Protein AF-A0A3Q7I198-F1 (afdb_monomer_lite)

Secondary structure (DSSP, 8-state):
----HHHHHHHHHHHHHTT--S-EEEE----SSGGGSPPHHHHHHHHHHHHHTT-EEEE---S-HHHHHHHHHHHHHS-SSSEEE-TTTS-HHHHT-

pLDDT: mean 94.49, std 6.01, range [55.0, 98.5]

Organism: Solanum lycopersicum (NCBI:txid4081)

InterPro domains:
  IPR002201 Glycosyl transferase, family 9 [PF01075] (7-97)
  IPR051199 Lipopolysaccharide/Lipooligosaccharide Heptosyltransferase [PTHR30160] (4-97)

Structure (mmCIF, N/CA/C/O back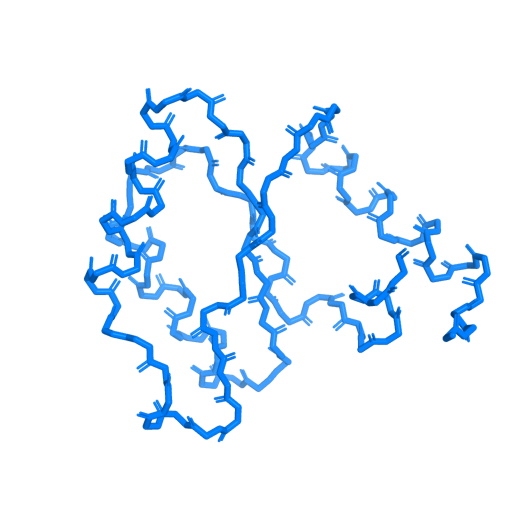bone):
data_AF-A0A3Q7I198-F1
#
_entry.id   AF-A0A3Q7I198-F1
#
loop_
_atom_site.group_PDB
_atom_site.id
_atom_site.type_symbol
_atom_site.label_atom_id
_atom_site.label_alt_id
_atom_site.label_comp_id
_atom_site.label_asym_id
_atom_site.label_entity_id
_atom_site.label_seq_id
_atom_site.pdbx_PDB_ins_code
_atom_site.Cartn_x
_atom_site.Cartn_y
_atom_site.Cartn_z
_atom_site.occupancy
_atom_site.B_iso_or_equiv
_atom_si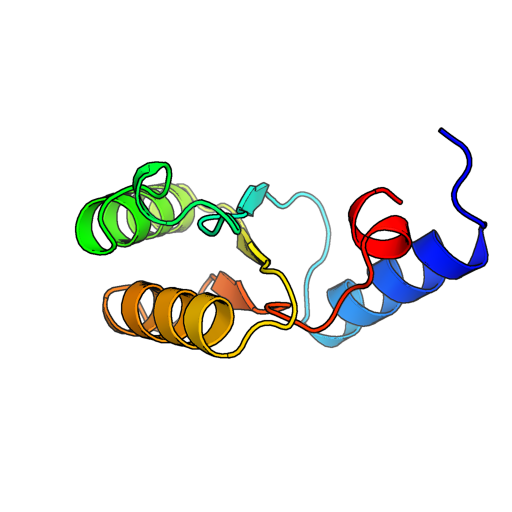te.auth_seq_id
_atom_site.auth_comp_id
_atom_site.auth_asym_id
_atom_site.auth_atom_id
_atom_site.pdbx_PDB_model_num
ATOM 1 N N . MET A 1 1 ? 13.087 -10.096 12.915 1.00 55.00 1 MET A N 1
ATOM 2 C CA . MET A 1 1 ? 13.293 -8.973 11.976 1.00 55.00 1 MET A CA 1
ATOM 3 C C . MET A 1 1 ? 13.574 -7.752 12.830 1.00 55.00 1 MET A C 1
ATOM 5 O O . MET A 1 1 ? 12.760 -7.485 13.697 1.00 55.00 1 MET A O 1
ATOM 9 N N . SER A 1 2 ? 14.731 -7.100 12.695 1.00 70.12 2 SER A N 1
ATOM 10 C CA . SER A 1 2 ? 15.069 -5.916 13.501 1.00 70.12 2 SER A CA 1
ATOM 11 C C . SER A 1 2 ? 15.096 -4.686 12.599 1.00 70.12 2 SER A C 1
ATOM 13 O O . SER A 1 2 ? 16.079 -4.451 11.895 1.00 70.12 2 SER A O 1
ATOM 15 N N . TYR A 1 3 ? 13.994 -3.949 12.565 1.00 81.69 3 TYR A N 1
ATOM 16 C CA . TYR A 1 3 ? 14.002 -2.550 12.144 1.00 81.69 3 TYR A CA 1
ATOM 17 C C . TYR A 1 3 ? 14.496 -1.685 13.310 1.00 81.69 3 TYR A C 1
ATOM 19 O O . TYR A 1 3 ? 14.443 -2.106 14.469 1.00 81.69 3 TYR A O 1
ATOM 27 N N . ASP A 1 4 ? 15.038 -0.510 12.999 1.00 90.25 4 ASP A N 1
ATOM 28 C CA . ASP A 1 4 ? 15.490 0.427 14.027 1.00 90.25 4 ASP A CA 1
ATOM 29 C C . ASP A 1 4 ? 14.258 1.086 14.683 1.00 90.25 4 ASP A C 1
ATOM 31 O O . ASP A 1 4 ? 13.277 1.341 13.979 1.00 90.25 4 ASP A O 1
ATOM 35 N N . PRO A 1 5 ? 14.256 1.405 15.991 1.00 92.19 5 PRO A N 1
ATOM 36 C CA . PRO A 1 5 ? 13.188 2.203 16.601 1.00 92.19 5 PRO A CA 1
ATOM 37 C C . PRO A 1 5 ? 12.836 3.485 15.823 1.00 92.19 5 PRO A C 1
ATOM 39 O O . PRO A 1 5 ? 11.681 3.917 15.824 1.00 92.19 5 PRO A O 1
ATOM 42 N N . GLN A 1 6 ? 13.802 4.075 15.112 1.00 94.44 6 GLN A N 1
ATOM 43 C CA . GLN A 1 6 ? 13.577 5.237 14.255 1.00 94.44 6 GLN A CA 1
ATOM 44 C C . GLN A 1 6 ? 12.681 4.937 13.038 1.00 94.44 6 GLN A C 1
ATOM 46 O O . GLN A 1 6 ? 11.950 5.826 12.585 1.00 94.44 6 GLN A O 1
ATOM 51 N N . ASP A 1 7 ? 12.717 3.711 12.502 1.00 95.31 7 ASP A N 1
ATOM 52 C CA . ASP A 1 7 ? 11.849 3.285 11.397 1.00 95.31 7 ASP A CA 1
ATOM 53 C C . ASP A 1 7 ? 10.381 3.295 11.851 1.00 95.31 7 ASP A C 1
ATOM 55 O O . ASP A 1 7 ? 9.541 3.897 11.178 1.00 95.31 7 ASP A O 1
ATOM 59 N N . TRP A 1 8 ? 10.101 2.744 13.041 1.00 92.50 8 TRP A N 1
ATOM 60 C CA . TRP A 1 8 ? 8.772 2.767 13.665 1.00 92.50 8 TRP A CA 1
ATOM 61 C C . TRP A 1 8 ? 8.270 4.196 13.877 1.00 92.50 8 TRP A C 1
ATOM 63 O O . TRP A 1 8 ? 7.191 4.559 13.411 1.00 92.50 8 TRP A O 1
ATOM 73 N N . GLN A 1 9 ? 9.081 5.041 14.522 1.00 94.75 9 GLN A N 1
ATOM 74 C CA . GLN A 1 9 ? 8.712 6.434 14.792 1.00 94.75 9 GLN A CA 1
ATOM 75 C C . GLN A 1 9 ? 8.414 7.205 13.502 1.00 94.75 9 GLN A C 1
ATOM 77 O O . GLN A 1 9 ? 7.503 8.031 13.458 1.00 94.75 9 GLN A O 1
ATOM 82 N N . THR A 1 10 ? 9.164 6.931 12.432 1.00 95.19 10 THR A N 1
ATOM 83 C CA . THR A 1 10 ? 8.931 7.566 11.131 1.00 95.19 10 THR A CA 1
ATOM 84 C C . THR A 1 10 ? 7.580 7.154 10.545 1.00 95.19 10 THR A C 1
ATOM 86 O O . THR A 1 10 ? 6.858 8.009 10.027 1.00 95.19 10 THR A O 1
ATOM 89 N N . CYS A 1 11 ? 7.223 5.870 10.627 1.00 93.81 11 CYS A N 1
ATOM 90 C CA . CYS A 1 11 ? 5.924 5.368 10.176 1.00 93.81 11 CYS A CA 1
ATOM 91 C C . CYS A 1 11 ? 4.779 5.960 10.991 1.00 93.81 11 CYS A C 1
ATOM 93 O O . CYS A 1 11 ? 3.850 6.526 10.415 1.00 93.81 11 CYS A O 1
ATOM 95 N N . GLU A 1 12 ? 4.889 5.916 12.316 1.00 93.62 12 GLU A N 1
ATOM 96 C CA . GLU A 1 12 ? 3.889 6.460 13.229 1.00 93.62 12 GLU A CA 1
ATOM 97 C C . GLU A 1 12 ? 3.640 7.954 12.968 1.00 93.62 12 GLU A C 1
ATOM 99 O O . GLU A 1 12 ? 2.497 8.375 12.798 1.00 93.62 12 GLU A O 1
ATOM 104 N N . GLN A 1 13 ? 4.698 8.757 12.822 1.00 94.81 13 GLN A N 1
ATOM 105 C CA . GLN A 1 13 ? 4.563 10.185 12.519 1.00 94.81 13 GLN A CA 1
ATOM 106 C C . GLN A 1 13 ? 3.887 10.447 11.169 1.00 94.81 13 GLN A C 1
ATOM 108 O O . GLN A 1 13 ? 3.122 11.404 11.041 1.00 94.81 13 GLN A O 1
ATOM 113 N N . ARG A 1 14 ? 4.172 9.640 10.139 1.00 95.06 14 ARG A N 1
ATOM 114 C CA . ARG A 1 14 ? 3.523 9.780 8.824 1.00 95.06 14 ARG A CA 1
ATOM 115 C C . ARG A 1 14 ? 2.039 9.453 8.902 1.00 95.06 14 ARG A C 1
ATOM 117 O O . ARG A 1 14 ? 1.237 10.208 8.360 1.00 95.06 14 ARG A O 1
ATOM 124 N N . LEU A 1 15 ? 1.690 8.376 9.598 1.00 94.75 15 LEU A N 1
ATOM 125 C CA . LEU A 1 15 ? 0.310 7.963 9.834 1.00 94.75 15 LEU A CA 1
ATOM 126 C C . LEU A 1 15 ? -0.464 9.050 10.593 1.00 94.75 15 LEU A C 1
ATOM 128 O O . LEU A 1 15 ? -1.489 9.526 10.104 1.00 94.75 15 LEU A O 1
ATOM 132 N N . GLN A 1 16 ? 0.081 9.540 11.709 1.00 94.31 16 GLN A N 1
ATOM 133 C CA . GLN A 1 16 ? -0.531 10.607 12.509 1.00 94.31 16 GLN A CA 1
ATOM 134 C C . GLN A 1 16 ? -0.723 11.904 11.707 1.00 94.31 16 GLN A C 1
ATOM 136 O O . GLN A 1 16 ? -1.788 12.515 11.772 1.00 94.31 16 GLN A O 1
ATOM 141 N N . LYS A 1 17 ? 0.269 12.311 10.899 1.00 94.56 17 LYS A N 1
ATOM 142 C CA . LYS A 1 17 ? 0.168 13.499 10.026 1.00 94.56 17 LYS A CA 1
ATOM 143 C C . LYS A 1 17 ? -0.959 13.405 8.997 1.00 94.56 17 LYS A C 1
ATOM 145 O O . LYS A 1 17 ? -1.472 14.438 8.585 1.00 94.56 17 LYS A O 1
ATOM 150 N N . GLN A 1 18 ? -1.323 12.194 8.583 1.00 93.31 18 GLN A N 1
ATOM 151 C CA . GLN A 1 18 ? -2.422 11.937 7.649 1.00 93.31 18 GLN A CA 1
ATOM 152 C C . GLN A 1 18 ? -3.762 11.683 8.362 1.00 93.31 18 GLN A C 1
ATOM 154 O O . GLN A 1 18 ? -4.747 11.334 7.717 1.00 93.31 18 GLN A O 1
ATOM 159 N N . GLY A 1 19 ? -3.816 11.839 9.690 1.00 91.94 19 GLY A N 1
ATOM 160 C CA . GLY A 1 19 ? -5.021 11.588 10.479 1.00 91.94 19 GLY A CA 1
ATOM 161 C C . GLY A 1 19 ? -5.345 10.103 10.668 1.00 91.94 19 GLY A C 1
ATOM 162 O O . GLY A 1 19 ? -6.490 9.768 10.972 1.00 91.94 19 GLY A O 1
ATOM 163 N N . VAL A 1 20 ? -4.370 9.203 10.489 1.00 92.94 20 VAL A N 1
ATOM 164 C CA . VAL A 1 20 ? -4.526 7.796 10.881 1.00 92.94 20 VAL A CA 1
ATOM 165 C C . VAL A 1 20 ? -4.375 7.688 12.389 1.00 92.94 20 VAL A C 1
ATOM 167 O O . VAL A 1 20 ? -3.311 7.982 12.935 1.00 92.94 20 VAL A O 1
ATOM 170 N N . ALA A 1 21 ? -5.444 7.264 13.055 1.00 85.19 21 ALA A N 1
ATOM 171 C CA . ALA A 1 21 ? -5.476 7.064 14.495 1.00 85.19 21 ALA A CA 1
ATOM 172 C C . ALA A 1 21 ? -6.272 5.795 14.819 1.00 85.19 21 ALA A C 1
ATOM 174 O O . ALA A 1 21 ? -7.345 5.565 14.270 1.00 85.19 21 ALA A O 1
ATOM 175 N N . GLY A 1 22 ? -5.758 4.980 15.740 1.00 88.94 22 GLY A N 1
ATOM 176 C CA . GLY A 1 22 ? -6.383 3.707 16.096 1.00 88.94 22 GLY A CA 1
ATOM 177 C C . GLY A 1 22 ? -6.104 2.599 15.078 1.00 88.94 22 GLY A C 1
ATOM 178 O O . GLY A 1 22 ? -5.011 2.517 14.519 1.00 88.94 22 GLY A O 1
ATOM 179 N N . SER A 1 23 ? -7.070 1.700 14.897 1.00 94.25 23 SER A N 1
ATOM 180 C CA . SER A 1 23 ? -6.928 0.520 14.041 1.00 94.25 23 SER A CA 1
ATOM 181 C C . SER A 1 23 ? -7.146 0.857 12.566 1.00 94.25 23 SER A C 1
ATOM 183 O O . SER A 1 23 ? -8.134 1.491 12.205 1.00 94.25 23 SER A O 1
ATOM 185 N N . TYR A 1 24 ? -6.254 0.367 11.710 1.00 96.06 24 TYR A N 1
ATOM 186 C CA . TYR A 1 24 ? -6.319 0.529 10.260 1.00 96.06 24 TYR A CA 1
ATOM 187 C C . TYR A 1 24 ? -5.892 -0.760 9.551 1.00 96.06 24 TYR A C 1
ATOM 189 O O . TYR A 1 24 ? -5.254 -1.631 10.144 1.00 96.06 24 TYR A O 1
ATOM 197 N N . ILE A 1 25 ? -6.234 -0.871 8.268 1.00 97.50 25 ILE A N 1
ATOM 198 C CA . ILE A 1 25 ? -5.802 -1.966 7.393 1.00 97.50 25 ILE A CA 1
ATOM 199 C C . ILE A 1 25 ? -4.770 -1.422 6.406 1.00 97.50 25 ILE A C 1
ATOM 201 O O . ILE A 1 25 ? -5.020 -0.426 5.725 1.00 97.50 25 ILE A O 1
ATOM 205 N N . VAL A 1 26 ? -3.621 -2.092 6.305 1.00 97.38 26 VAL A N 1
ATOM 206 C CA . VAL A 1 26 ? -2.605 -1.796 5.285 1.00 97.38 26 VAL A CA 1
ATOM 207 C C . VAL A 1 26 ? -2.867 -2.634 4.042 1.00 97.38 26 VAL A C 1
ATOM 209 O O . VAL A 1 26 ? -3.019 -3.852 4.126 1.00 97.38 26 VAL A O 1
ATOM 212 N N . VAL A 1 27 ? -2.877 -1.987 2.880 1.00 98.00 27 VAL A N 1
ATOM 213 C CA . VAL A 1 27 ? -3.065 -2.631 1.580 1.00 98.00 27 VAL A CA 1
ATOM 214 C C . VAL A 1 27 ? -1.882 -2.302 0.675 1.00 98.00 27 VAL A C 1
ATOM 216 O O . VAL A 1 27 ? -1.646 -1.149 0.331 1.00 98.00 27 VAL A O 1
ATOM 219 N N . GLN A 1 28 ? -1.164 -3.336 0.243 1.00 97.56 28 GLN A N 1
ATOM 220 C CA . GLN A 1 28 ? -0.073 -3.245 -0.729 1.00 97.56 28 GLN A CA 1
ATOM 221 C C . GLN A 1 28 ? -0.526 -3.923 -2.036 1.00 97.56 28 GLN A C 1
ATOM 223 O O . GLN A 1 28 ? -0.350 -5.134 -2.181 1.00 97.56 28 GLN A O 1
ATOM 228 N N . PRO A 1 29 ? -1.135 -3.197 -2.994 1.00 97.62 29 PRO A N 1
ATOM 229 C CA . PRO A 1 29 ? -1.682 -3.811 -4.202 1.00 97.62 29 PRO A CA 1
ATOM 230 C C . PRO A 1 29 ? -0.625 -4.101 -5.273 1.00 97.62 29 PRO A C 1
ATOM 232 O O . PRO A 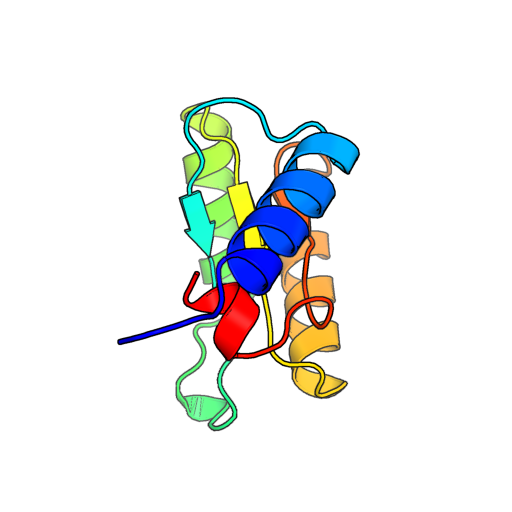1 29 ? -0.915 -4.793 -6.249 1.00 97.62 29 PRO A O 1
ATOM 235 N N . THR A 1 30 ? 0.586 -3.560 -5.113 1.00 97.75 30 THR A N 1
ATOM 236 C CA . THR A 1 30 ? 1.643 -3.625 -6.119 1.00 97.75 30 THR A CA 1
ATOM 237 C C . THR A 1 30 ? 2.698 -4.677 -5.805 1.00 97.75 30 THR A C 1
ATOM 239 O O . THR A 1 30 ? 2.996 -5.010 -4.657 1.00 97.75 30 THR A O 1
ATOM 242 N N . SER A 1 31 ? 3.318 -5.173 -6.871 1.00 95.31 31 SER A N 1
ATOM 243 C CA . SER A 1 31 ? 4.490 -6.031 -6.836 1.00 95.31 31 SER A CA 1
ATOM 244 C C . SER A 1 31 ? 5.428 -5.633 -7.964 1.00 95.31 31 SER A C 1
ATOM 246 O O . SER A 1 31 ? 4.982 -5.293 -9.059 1.00 95.31 31 SER A O 1
ATOM 248 N N . ARG A 1 32 ? 6.734 -5.829 -7.758 1.00 92.94 32 ARG A N 1
ATOM 249 C CA . ARG A 1 32 ? 7.726 -5.760 -8.846 1.00 92.94 32 ARG A CA 1
ATOM 250 C C . ARG A 1 32 ? 7.402 -6.723 -9.996 1.00 92.94 32 ARG A C 1
ATOM 252 O O . ARG A 1 32 ? 7.835 -6.509 -11.124 1.00 92.94 32 ARG A O 1
ATOM 259 N N . TRP A 1 33 ? 6.644 -7.783 -9.709 1.00 94.50 33 TRP A N 1
ATOM 260 C CA . TRP A 1 33 ? 6.131 -8.740 -10.683 1.00 94.50 33 TRP A CA 1
ATOM 261 C C . TRP A 1 33 ? 4.667 -8.410 -10.992 1.00 94.50 33 TRP A C 1
ATOM 263 O O . TRP A 1 33 ? 3.767 -9.002 -10.405 1.00 94.50 33 TRP A O 1
ATOM 273 N N . PHE A 1 34 ? 4.424 -7.471 -11.909 1.00 93.38 34 PHE A N 1
ATOM 274 C CA . PHE A 1 34 ? 3.081 -6.922 -12.165 1.00 93.38 34 PHE A CA 1
ATOM 275 C C . PHE A 1 34 ? 2.014 -7.960 -12.528 1.00 93.38 34 PHE A C 1
ATOM 277 O O . PHE A 1 34 ? 0.850 -7.773 -12.201 1.00 93.38 34 PHE A O 1
ATOM 284 N N . PHE A 1 35 ? 2.391 -9.090 -13.132 1.00 94.44 35 PHE A N 1
ATOM 285 C CA . PHE A 1 35 ? 1.445 -10.176 -13.412 1.00 94.44 35 PHE A CA 1
ATOM 286 C C . PHE A 1 35 ? 0.872 -10.837 -12.142 1.00 94.44 35 PHE A C 1
ATOM 288 O O . PHE A 1 35 ? -0.100 -11.579 -12.231 1.00 94.44 35 PHE A O 1
ATOM 295 N N . LYS A 1 36 ? 1.491 -10.615 -10.973 1.00 95.50 36 LYS A N 1
ATOM 296 C CA . LYS A 1 36 ? 0.986 -11.057 -9.665 1.00 95.50 36 LYS A CA 1
ATOM 297 C C . LYS A 1 36 ? 0.031 -10.048 -9.036 1.00 95.50 36 LYS A C 1
ATOM 299 O O . LYS A 1 36 ? -0.636 -10.392 -8.065 1.00 95.50 36 LYS A O 1
ATOM 304 N N . CYS A 1 37 ? 0.006 -8.812 -9.533 1.00 97.62 37 CYS A N 1
ATOM 305 C CA . CYS A 1 37 ? -0.919 -7.810 -9.037 1.00 97.62 37 CYS A CA 1
ATOM 306 C C . CYS A 1 37 ? -2.340 -8.192 -9.441 1.00 97.62 37 CYS A C 1
ATOM 308 O O . CYS A 1 37 ? -2.581 -8.757 -10.511 1.00 97.62 37 CYS A O 1
ATOM 310 N N . TRP A 1 38 ? -3.290 -7.867 -8.576 1.00 97.88 38 TRP A N 1
ATOM 311 C CA . TRP A 1 38 ? -4.693 -8.038 -8.908 1.00 97.88 38 TRP A CA 1
ATOM 312 C C . TRP A 1 38 ? -5.162 -6.935 -9.858 1.00 97.88 38 TRP A C 1
ATOM 314 O O . TRP A 1 38 ? -4.510 -5.900 -9.988 1.00 97.88 38 TRP A O 1
ATOM 324 N N . SER A 1 39 ? -6.300 -7.146 -10.518 1.00 97.75 39 SER A N 1
ATOM 325 C CA . SER A 1 39 ? -6.899 -6.114 -11.367 1.00 97.75 39 SER A CA 1
ATOM 326 C C . SER A 1 39 ? -7.281 -4.891 -10.534 1.00 97.75 39 SER A C 1
ATOM 328 O O . SER A 1 39 ? -7.812 -5.038 -9.427 1.00 97.75 39 SER A O 1
ATOM 330 N N . GLU A 1 40 ? -7.059 -3.705 -11.089 1.00 98.06 40 GLU A N 1
ATOM 331 C CA . GLU A 1 40 ? -7.260 -2.418 -10.418 1.00 98.06 40 GLU A CA 1
ATOM 332 C C . GLU A 1 40 ? -8.711 -2.243 -9.957 1.00 98.06 40 GLU A C 1
ATOM 334 O O . GLU A 1 40 ? -8.954 -1.815 -8.832 1.00 98.06 40 GLU A O 1
ATOM 339 N N . GLU A 1 41 ? -9.669 -2.699 -10.764 1.00 98.44 41 GLU A N 1
ATOM 340 C CA . GLU A 1 41 ? -11.103 -2.638 -10.479 1.00 98.44 41 GLU A CA 1
ATOM 341 C C . GLU A 1 41 ? -11.483 -3.503 -9.277 1.00 98.44 41 GLU A C 1
ATOM 343 O O . GLU A 1 41 ? -12.269 -3.094 -8.425 1.00 98.44 41 GLU A O 1
ATOM 348 N N . LYS A 1 42 ? -10.906 -4.706 -9.177 1.00 98.38 42 LYS A N 1
ATOM 349 C CA . LYS A 1 42 ? -11.173 -5.601 -8.043 1.00 98.38 42 LYS A CA 1
ATOM 350 C C . LYS A 1 42 ? -10.540 -5.074 -6.762 1.00 98.38 42 LYS A C 1
ATOM 352 O O . LYS A 1 42 ? -11.168 -5.148 -5.712 1.00 98.38 42 LYS A O 1
ATOM 357 N N . MET A 1 43 ? -9.343 -4.493 -6.854 1.00 98.31 43 MET A N 1
ATOM 358 C CA . MET A 1 43 ? -8.719 -3.844 -5.706 1.00 98.31 43 MET A CA 1
ATOM 359 C C . MET A 1 43 ? -9.549 -2.647 -5.232 1.00 98.31 43 MET A C 1
ATOM 361 O O . MET A 1 43 ? -9.843 -2.548 -4.044 1.00 98.31 43 MET A O 1
ATOM 365 N N . ALA A 1 44 ? -9.995 -1.788 -6.152 1.00 98.25 44 ALA A N 1
ATOM 366 C CA . ALA A 1 44 ? -10.860 -0.656 -5.835 1.00 98.25 44 ALA A CA 1
ATOM 367 C C . ALA A 1 44 ? -12.192 -1.099 -5.209 1.00 98.25 44 ALA A C 1
ATOM 369 O O . ALA A 1 44 ? -12.627 -0.522 -4.212 1.00 98.25 44 ALA A O 1
ATOM 370 N N . ALA A 1 45 ? -12.807 -2.168 -5.725 1.00 98.31 45 ALA A N 1
ATOM 371 C CA . ALA A 1 45 ? -14.021 -2.742 -5.147 1.00 98.31 45 ALA A CA 1
ATOM 372 C C . ALA A 1 45 ? -13.796 -3.259 -3.715 1.00 98.31 45 ALA A C 1
ATOM 374 O O . ALA A 1 45 ? -14.625 -3.020 -2.839 1.00 98.31 45 ALA A O 1
ATOM 375 N N . THR A 1 46 ? -12.666 -3.921 -3.447 1.00 98.19 46 THR A N 1
ATOM 376 C CA . THR A 1 46 ? -12.308 -4.373 -2.094 1.00 98.19 46 THR A CA 1
ATOM 377 C C . THR A 1 46 ? -12.058 -3.207 -1.145 1.00 98.19 46 THR A C 1
ATOM 379 O O . THR A 1 46 ? -12.589 -3.219 -0.037 1.00 98.19 46 THR A O 1
ATOM 382 N N . LEU A 1 47 ? -11.304 -2.189 -1.570 1.00 98.06 47 LEU A N 1
ATOM 383 C CA . LEU A 1 47 ? -11.089 -0.980 -0.769 1.00 98.06 47 LEU A CA 1
ATOM 384 C C . LEU A 1 47 ? -12.424 -0.300 -0.447 1.00 98.06 47 LEU A C 1
ATOM 386 O O . LEU A 1 47 ? -12.698 -0.014 0.713 1.00 98.06 47 LEU A O 1
ATOM 390 N N . THR A 1 48 ? -13.290 -0.149 -1.448 1.00 97.50 48 THR A N 1
ATOM 391 C CA . THR A 1 48 ? -14.622 0.449 -1.285 1.00 97.50 48 THR A CA 1
ATOM 392 C C . THR A 1 48 ? -15.474 -0.327 -0.282 1.00 97.50 48 THR A C 1
ATOM 394 O O . THR A 1 48 ? -16.121 0.277 0.570 1.00 97.50 48 THR A O 1
ATOM 397 N N . ALA A 1 49 ? -15.463 -1.661 -0.346 1.00 97.94 49 ALA A N 1
ATOM 398 C CA . ALA A 1 49 ? -16.203 -2.498 0.594 1.00 97.94 49 ALA A CA 1
ATOM 399 C C . ALA A 1 49 ? -15.683 -2.345 2.032 1.00 97.94 49 ALA A C 1
ATOM 401 O O . ALA A 1 49 ? -16.478 -2.185 2.952 1.00 97.94 49 ALA A O 1
ATOM 402 N N . LEU A 1 50 ? -14.360 -2.327 2.224 1.00 97.00 50 LEU A N 1
ATOM 403 C CA . LEU A 1 50 ? -13.754 -2.123 3.542 1.00 97.00 50 LEU A CA 1
ATOM 404 C C . LEU A 1 50 ? -14.018 -0.710 4.092 1.00 97.00 50 LEU A C 1
ATOM 406 O O . LEU A 1 50 ? -14.250 -0.555 5.289 1.00 97.00 50 LEU A O 1
ATOM 410 N N . GLN A 1 51 ? -14.024 0.315 3.233 1.00 95.00 51 GLN A N 1
ATOM 411 C CA . GLN A 1 51 ? -14.419 1.676 3.616 1.00 95.00 51 GLN A CA 1
ATOM 412 C C . GLN A 1 51 ? -15.882 1.723 4.069 1.00 95.00 51 GLN A C 1
ATOM 414 O O . GLN A 1 51 ? -16.188 2.347 5.082 1.00 95.00 51 GLN A O 1
ATOM 419 N N . ALA A 1 52 ? -16.782 1.062 3.335 1.00 95.56 52 ALA A N 1
ATOM 420 C CA . ALA A 1 52 ? -18.202 0.997 3.678 1.00 95.56 52 ALA A CA 1
ATOM 421 C C . ALA A 1 52 ? -18.458 0.263 5.005 1.00 95.56 52 ALA A C 1
ATOM 423 O O . ALA A 1 52 ? -19.404 0.604 5.710 1.00 95.56 52 ALA A O 1
ATOM 424 N N . ASP A 1 53 ? -17.591 -0.686 5.366 1.00 95.81 53 ASP A N 1
ATOM 425 C CA . ASP A 1 53 ? -17.602 -1.381 6.661 1.00 95.81 53 ASP A CA 1
ATOM 426 C C . ASP A 1 53 ? -16.987 -0.545 7.808 1.00 95.81 53 ASP A C 1
ATOM 428 O O . ASP A 1 53 ? -16.923 -0.975 8.957 1.00 95.81 53 ASP A O 1
ATOM 432 N N . GLY A 1 54 ? -16.545 0.686 7.521 1.00 93.50 54 GLY A N 1
ATOM 433 C CA . GLY A 1 54 ? -16.050 1.637 8.517 1.00 93.50 54 GLY A CA 1
ATOM 434 C C . GLY A 1 54 ? -14.558 1.521 8.834 1.00 93.50 54 GLY A C 1
ATOM 435 O O . GLY A 1 54 ? -14.097 2.112 9.813 1.00 93.50 54 GLY A O 1
ATOM 436 N N . HIS A 1 55 ? -13.781 0.792 8.029 1.00 95.00 55 HIS A N 1
ATOM 437 C CA . HIS A 1 55 ? -12.339 0.680 8.234 1.00 95.00 55 HIS A CA 1
ATOM 438 C C . HIS A 1 55 ? -11.567 1.878 7.677 1.00 95.00 55 HIS A C 1
ATOM 440 O O . HIS A 1 55 ? -11.795 2.3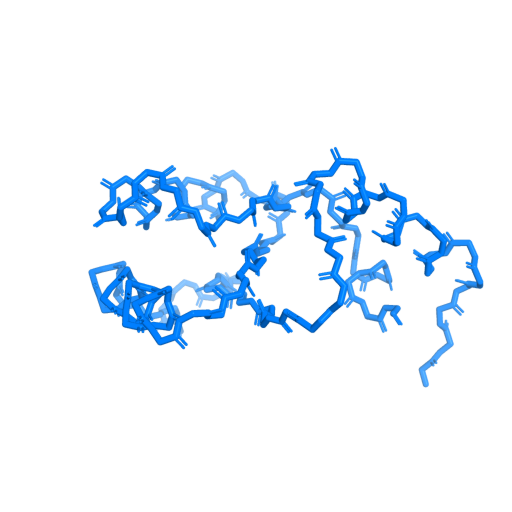32 6.555 1.00 95.00 55 HIS A O 1
ATOM 446 N N . GLN A 1 56 ? -10.565 2.329 8.435 1.00 95.06 56 GLN A N 1
ATOM 447 C CA . GLN A 1 56 ? -9.541 3.231 7.925 1.00 95.06 56 GLN A CA 1
ATOM 448 C C . GLN A 1 56 ? -8.503 2.431 7.132 1.00 95.06 56 GLN A C 1
ATOM 450 O O . GLN A 1 56 ? -7.953 1.445 7.631 1.00 95.06 56 GLN A O 1
ATOM 455 N N . LEU A 1 57 ? -8.228 2.849 5.896 1.00 97.25 57 LEU A N 1
ATOM 456 C CA . LEU A 1 57 ? -7.327 2.132 4.995 1.00 97.25 57 LEU A CA 1
ATOM 457 C C . LEU A 1 57 ? -6.067 2.943 4.715 1.00 97.25 57 LEU A C 1
ATOM 459 O O . LEU A 1 57 ? -6.132 4.145 4.450 1.00 97.25 57 LEU A O 1
ATOM 463 N N . VAL A 1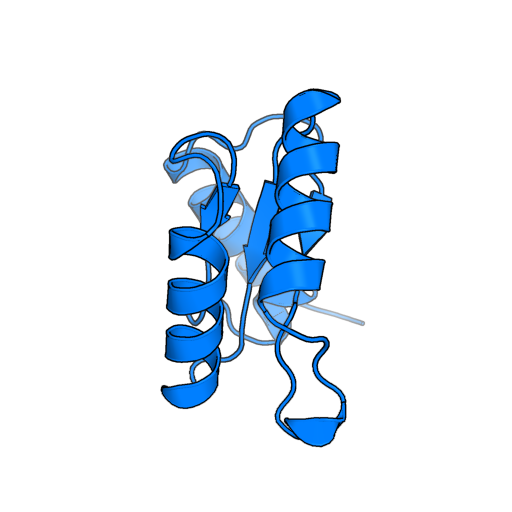 58 ? -4.925 2.260 4.711 1.00 97.69 58 VAL A N 1
ATOM 464 C CA . VAL A 1 58 ? -3.634 2.806 4.293 1.00 97.69 58 VAL A CA 1
ATOM 465 C C . VAL A 1 58 ? -3.151 2.015 3.087 1.00 97.69 58 VAL A C 1
ATOM 467 O O . VAL A 1 58 ? -2.900 0.818 3.191 1.00 97.69 58 VAL A O 1
ATOM 470 N N . ILE A 1 59 ? -3.015 2.673 1.938 1.00 98.06 59 ILE A N 1
ATOM 471 C CA . ILE A 1 59 ? -2.472 2.061 0.722 1.00 98.06 59 ILE A CA 1
ATOM 472 C C . ILE A 1 59 ? -0.979 2.379 0.585 1.00 98.06 59 ILE A C 1
ATOM 474 O O . ILE A 1 59 ? -0.551 3.525 0.752 1.00 98.06 59 ILE A O 1
ATOM 478 N N . THR A 1 60 ? -0.177 1.362 0.283 1.00 98.06 60 THR A N 1
ATOM 479 C CA . THR A 1 60 ? 1.285 1.452 0.161 1.00 98.06 60 THR A CA 1
ATOM 480 C C . THR A 1 60 ? 1.769 0.860 -1.165 1.00 98.06 60 THR A C 1
ATOM 482 O O . THR A 1 60 ? 1.080 0.076 -1.812 1.00 98.06 60 THR A O 1
ATOM 485 N N . SER A 1 61 ? 2.968 1.245 -1.598 1.00 98.00 61 SER A N 1
ATOM 486 C CA . SER A 1 61 ? 3.636 0.700 -2.787 1.00 98.00 61 SER A CA 1
ATOM 487 C C . SER A 1 61 ? 5.148 0.862 -2.655 1.00 98.00 61 SER A C 1
ATOM 489 O O . SER A 1 61 ? 5.620 1.633 -1.814 1.00 98.00 61 SER A O 1
ATOM 491 N N . GLY A 1 62 ? 5.920 0.199 -3.519 1.00 96.25 62 GLY A N 1
ATOM 492 C CA . GLY A 1 62 ? 7.309 0.585 -3.745 1.00 96.25 62 GLY A CA 1
ATOM 493 C C . GLY A 1 62 ? 7.424 1.970 -4.410 1.00 96.25 62 GLY A C 1
ATOM 494 O O . GLY A 1 62 ? 6.422 2.528 -4.868 1.00 96.25 62 GLY A O 1
ATOM 495 N N . PRO A 1 63 ? 8.643 2.535 -4.494 1.00 96.31 63 PRO A N 1
ATOM 496 C CA . PRO A 1 63 ? 8.879 3.850 -5.093 1.00 96.31 63 PRO A CA 1
ATOM 497 C C . PRO A 1 63 ? 8.886 3.838 -6.632 1.00 96.31 63 PRO A C 1
ATOM 499 O O . PRO A 1 63 ? 9.001 4.899 -7.240 1.00 96.31 63 PRO A O 1
ATOM 502 N N . ASP A 1 64 ? 8.783 2.673 -7.283 1.00 96.75 64 ASP A N 1
ATOM 503 C CA . ASP A 1 64 ? 8.745 2.574 -8.749 1.00 96.75 64 ASP A CA 1
ATOM 504 C C . ASP A 1 64 ? 7.540 3.340 -9.319 1.00 96.75 64 ASP A C 1
ATOM 506 O O . ASP A 1 64 ? 6.415 3.212 -8.834 1.00 96.75 64 ASP A O 1
ATOM 510 N N . ALA A 1 65 ? 7.771 4.131 -10.369 1.00 97.06 65 ALA A N 1
ATOM 511 C CA . ALA A 1 65 ? 6.744 4.996 -10.946 1.00 97.06 65 ALA A CA 1
ATOM 512 C C . ALA A 1 65 ? 5.531 4.214 -11.476 1.00 97.06 65 ALA A C 1
ATOM 514 O O . ALA A 1 65 ? 4.408 4.709 -11.416 1.00 97.06 65 ALA A O 1
ATOM 515 N N . ARG A 1 66 ? 5.721 2.980 -11.964 1.00 97.31 66 ARG A N 1
ATOM 516 C CA . ARG A 1 66 ? 4.601 2.156 -12.443 1.00 97.31 66 ARG A CA 1
ATOM 517 C C . ARG A 1 66 ? 3.752 1.649 -11.289 1.00 97.31 66 ARG A C 1
ATOM 519 O O . ARG A 1 66 ? 2.543 1.511 -11.452 1.00 97.31 66 ARG A O 1
ATOM 526 N N . GLU A 1 67 ? 4.374 1.363 -10.145 1.00 97.88 67 GLU A N 1
ATOM 527 C CA . GLU A 1 67 ? 3.653 0.954 -8.938 1.00 97.88 67 GLU A CA 1
ATOM 528 C C . GLU A 1 67 ? 2.810 2.116 -8.405 1.00 97.88 67 GLU A C 1
ATOM 530 O O . GLU A 1 67 ? 1.618 1.944 -8.163 1.00 97.88 67 GLU A O 1
ATOM 535 N N . GLN A 1 68 ? 3.388 3.317 -8.322 1.00 98.12 68 GLN A N 1
ATOM 536 C CA . GLN A 1 68 ? 2.651 4.517 -7.913 1.00 98.12 68 GLN A CA 1
ATOM 537 C C . GLN A 1 68 ? 1.496 4.832 -8.876 1.00 98.12 68 GLN A C 1
ATOM 539 O O . GLN A 1 68 ? 0.368 5.026 -8.431 1.00 98.12 68 GLN A O 1
ATOM 544 N N . ALA A 1 69 ? 1.730 4.751 -10.191 1.00 98.19 69 ALA A N 1
ATOM 545 C CA . ALA A 1 69 ? 0.678 4.948 -11.187 1.00 98.19 69 ALA A CA 1
ATOM 546 C C . ALA A 1 69 ? -0.460 3.915 -11.067 1.00 98.19 69 ALA A C 1
ATOM 548 O O . ALA A 1 69 ? -1.612 4.227 -11.351 1.00 98.19 69 ALA A O 1
ATOM 549 N N . MET A 1 70 ? -0.163 2.673 -10.664 1.00 98.44 70 MET A N 1
ATOM 550 C CA . MET A 1 70 ? -1.197 1.669 -10.390 1.00 98.44 70 MET A CA 1
ATOM 551 C C . MET A 1 70 ? -2.036 2.043 -9.167 1.00 98.44 70 MET A C 1
ATOM 553 O O . MET A 1 70 ? -3.258 1.929 -9.216 1.00 98.44 70 MET A O 1
ATOM 557 N N . VAL A 1 71 ? -1.403 2.527 -8.093 1.00 98.31 71 VAL A N 1
ATOM 558 C CA . VAL A 1 71 ? -2.128 3.035 -6.918 1.00 98.31 71 VAL A CA 1
ATOM 559 C C . VAL A 1 71 ? -3.027 4.208 -7.300 1.00 98.31 71 VAL A C 1
ATOM 561 O O . VAL A 1 71 ? -4.188 4.220 -6.906 1.00 98.31 71 VAL A O 1
ATOM 564 N N . GLU A 1 72 ? -2.538 5.155 -8.100 1.00 98.06 72 GLU A N 1
ATOM 565 C CA . GLU A 1 72 ? -3.343 6.286 -8.580 1.00 98.06 72 GLU A CA 1
ATOM 566 C C . GLU A 1 72 ? -4.581 5.824 -9.358 1.00 98.06 72 GLU A C 1
ATOM 568 O O . GLU A 1 72 ? -5.680 6.313 -9.096 1.00 98.06 72 GLU A O 1
ATOM 573 N N . ARG A 1 73 ? -4.438 4.842 -10.260 1.00 98.50 73 ARG A N 1
ATOM 574 C CA . ARG A 1 73 ? -5.578 4.280 -11.003 1.00 98.50 73 ARG A CA 1
ATOM 575 C C . ARG A 1 73 ? -6.576 3.566 -10.096 1.00 98.50 73 ARG A C 1
ATOM 577 O O . ARG A 1 73 ? -7.774 3.761 -10.261 1.00 98.50 73 ARG A O 1
ATOM 584 N N . ILE A 1 74 ? -6.104 2.799 -9.112 1.00 98.38 74 ILE A N 1
ATOM 585 C CA . ILE A 1 74 ? -6.973 2.160 -8.111 1.00 98.38 74 ILE A CA 1
ATOM 586 C C . ILE A 1 74 ? -7.750 3.224 -7.327 1.00 98.38 74 ILE A C 1
ATOM 588 O O . ILE A 1 74 ? -8.967 3.129 -7.207 1.00 98.38 74 ILE A O 1
ATOM 592 N N .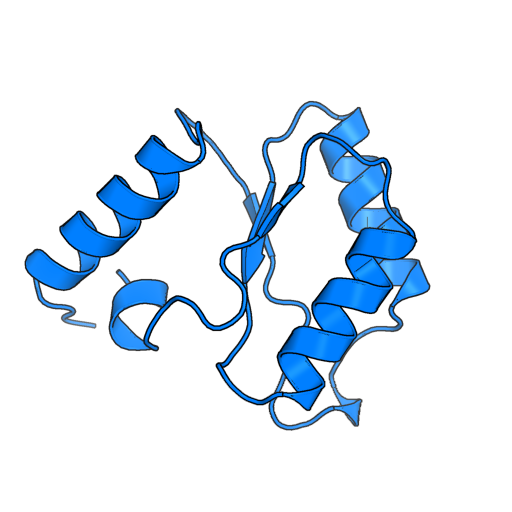 LEU A 1 75 ? -7.064 4.252 -6.820 1.00 97.56 75 LEU A N 1
ATOM 593 C CA . LEU A 1 75 ? -7.688 5.316 -6.031 1.00 97.56 75 LEU A CA 1
ATOM 594 C C . LEU A 1 75 ? -8.685 6.144 -6.847 1.00 97.56 75 LEU A C 1
ATOM 596 O O . LEU A 1 75 ? -9.707 6.548 -6.303 1.00 97.56 75 LEU A O 1
ATOM 600 N N . ALA A 1 76 ? -8.436 6.350 -8.143 1.00 97.44 76 ALA A N 1
ATOM 601 C CA . ALA A 1 76 ? -9.369 7.030 -9.042 1.00 97.44 76 ALA A CA 1
ATOM 602 C C . ALA A 1 76 ? -10.699 6.273 -9.234 1.00 97.44 76 ALA A C 1
ATOM 604 O O . ALA A 1 76 ? -11.694 6.880 -9.626 1.00 97.44 76 ALA A O 1
ATOM 605 N N . LEU A 1 77 ? -10.720 4.964 -8.961 1.00 97.69 77 LEU A N 1
ATOM 606 C CA . LEU A 1 77 ? -11.920 4.122 -8.999 1.00 97.69 77 LEU A CA 1
ATOM 607 C C . LEU A 1 77 ? -12.625 4.021 -7.634 1.00 97.69 77 LEU A C 1
ATOM 609 O O . LEU A 1 77 ? -13.748 3.521 -7.567 1.00 97.69 77 LEU A O 1
ATOM 613 N N . CYS A 1 78 ? -11.984 4.471 -6.552 1.00 96.38 78 CYS A N 1
ATOM 614 C CA . CYS A 1 78 ? -12.544 4.451 -5.203 1.00 96.38 78 CYS A CA 1
ATOM 615 C C . CYS A 1 78 ? -13.359 5.723 -4.903 1.00 96.38 78 CYS A C 1
ATOM 617 O O . CYS A 1 78 ? -13.140 6.777 -5.505 1.00 96.38 78 CYS A O 1
ATOM 619 N N . PRO A 1 79 ? -14.251 5.684 -3.896 1.00 92.62 79 PRO A N 1
ATOM 620 C CA . PRO A 1 79 ? -14.783 6.895 -3.289 1.00 92.62 79 PRO A CA 1
ATOM 621 C C . PRO A 1 79 ? -13.647 7.811 -2.793 1.00 92.62 79 PRO A C 1
ATOM 623 O O . PRO A 1 79 ? -12.657 7.316 -2.249 1.00 92.62 79 PRO A O 1
ATOM 626 N N . PRO A 1 80 ? -13.792 9.144 -2.901 1.00 81.25 80 PRO A N 1
ATOM 627 C CA . PRO A 1 80 ? -12.702 10.098 -2.668 1.00 81.25 80 PRO A CA 1
ATOM 628 C C . PRO A 1 80 ? -12.209 10.191 -1.212 1.00 81.25 80 PRO A C 1
ATOM 630 O O . PRO A 1 80 ? -11.253 10.911 -0.940 1.00 81.25 80 PRO A O 1
ATOM 633 N N . GLN A 1 81 ? -12.859 9.519 -0.259 1.00 82.38 81 GLN A N 1
ATOM 634 C CA . GLN A 1 81 ? -12.594 9.646 1.177 1.00 82.38 81 GLN A CA 1
ATOM 635 C C . GLN A 1 81 ? -12.435 8.268 1.811 1.00 82.38 81 GLN A C 1
ATOM 637 O O . GLN A 1 81 ? -13.245 7.390 1.543 1.00 82.38 81 GLN A O 1
ATOM 642 N N . GLY A 1 82 ? -11.455 8.092 2.700 1.00 81.50 82 GLY A N 1
ATOM 643 C CA . GLY A 1 82 ? -11.306 6.882 3.525 1.00 81.50 82 GLY A CA 1
ATOM 644 C C . GLY A 1 82 ? -10.110 5.986 3.186 1.00 81.50 82 GLY A C 1
ATOM 645 O O . GLY A 1 82 ? -9.826 5.064 3.947 1.00 81.50 82 GLY A O 1
ATOM 646 N N . VAL A 1 83 ? -9.365 6.284 2.113 1.00 94.06 83 VAL A N 1
ATOM 647 C CA . VAL A 1 83 ? -8.058 5.661 1.839 1.00 94.06 83 VAL A CA 1
ATOM 648 C C . VAL A 1 83 ? -6.954 6.706 1.919 1.00 94.06 83 VAL A C 1
ATOM 650 O O . VAL A 1 83 ? -6.988 7.718 1.224 1.00 94.06 83 VAL A O 1
ATOM 653 N N . ILE A 1 84 ? -5.957 6.444 2.756 1.00 95.50 84 ILE A N 1
ATOM 654 C CA . ILE A 1 84 ? -4.778 7.289 2.938 1.00 95.50 84 ILE A CA 1
ATOM 655 C C . ILE A 1 84 ? -3.617 6.660 2.176 1.00 95.50 84 ILE A C 1
ATOM 657 O O . ILE A 1 84 ? -3.297 5.491 2.375 1.00 95.50 84 ILE A O 1
ATOM 661 N N . SER A 1 85 ? -2.980 7.427 1.291 1.00 96.38 85 SER A N 1
ATOM 662 C CA . SER A 1 85 ? -1.879 6.922 0.468 1.00 96.38 85 SER A CA 1
ATOM 663 C C . SER A 1 85 ? -0.516 7.269 1.051 1.00 96.38 85 SER A C 1
ATOM 665 O O . SER A 1 85 ? -0.161 8.440 1.198 1.00 96.38 85 SER A O 1
ATOM 667 N N . LEU A 1 86 ? 0.271 6.227 1.318 1.00 97.06 86 LEU A N 1
ATOM 668 C CA . LEU A 1 86 ? 1.708 6.288 1.591 1.00 97.06 86 LEU A CA 1
ATOM 669 C C . LEU A 1 86 ? 2.517 5.604 0.470 1.00 97.06 86 LEU A C 1
ATOM 671 O O . LEU A 1 86 ? 3.661 5.193 0.678 1.00 97.06 86 LEU A O 1
ATOM 675 N N . ALA A 1 87 ? 1.930 5.469 -0.723 1.00 97.31 87 ALA A N 1
ATOM 676 C CA . ALA A 1 87 ? 2.564 4.878 -1.899 1.00 97.31 87 ALA A CA 1
ATOM 677 C C . ALA A 1 87 ? 3.920 5.535 -2.204 1.00 97.31 87 ALA A C 1
ATOM 679 O O . ALA A 1 87 ? 4.018 6.754 -2.316 1.00 97.31 87 ALA A O 1
ATOM 680 N N . GLY A 1 88 ? 4.984 4.729 -2.272 1.00 96.69 88 GLY A N 1
ATOM 681 C CA . GLY A 1 88 ? 6.346 5.202 -2.527 1.00 96.69 88 GLY A CA 1
ATOM 682 C C . GLY A 1 88 ? 6.987 6.032 -1.405 1.00 96.69 88 GLY A C 1
ATOM 683 O O . GLY A 1 88 ? 8.115 6.490 -1.572 1.00 96.69 88 GLY A O 1
ATOM 684 N N . GLN A 1 89 ? 6.317 6.224 -0.262 1.00 96.62 89 GLN A N 1
ATOM 685 C CA . GLN A 1 89 ? 6.799 7.102 0.816 1.00 96.62 89 GLN A CA 1
ATOM 686 C C . GLN A 1 89 ? 7.580 6.377 1.917 1.00 96.62 89 GLN A C 1
ATOM 688 O O . GLN A 1 89 ? 8.176 7.038 2.772 1.00 96.62 89 GLN A O 1
ATOM 693 N N . LEU A 1 90 ? 7.558 5.042 1.919 1.00 95.69 90 LEU A N 1
ATOM 694 C CA . LEU A 1 90 ? 8.198 4.209 2.932 1.00 95.69 90 LEU A CA 1
ATOM 695 C C . LEU A 1 90 ? 9.333 3.391 2.317 1.00 95.69 90 LEU A C 1
ATOM 697 O O . LEU A 1 90 ? 9.219 2.843 1.219 1.00 95.69 90 LEU A O 1
ATOM 701 N N . THR A 1 91 ? 10.431 3.268 3.056 1.00 94.94 91 THR A N 1
ATOM 702 C CA . THR A 1 91 ? 11.442 2.244 2.765 1.00 94.94 91 THR A CA 1
ATOM 703 C C . THR A 1 91 ? 10.936 0.859 3.180 1.00 94.94 91 THR A C 1
ATOM 705 O O . THR A 1 91 ? 10.012 0.742 3.980 1.00 94.94 91 THR A O 1
ATOM 708 N N . LEU A 1 92 ? 11.577 -0.214 2.701 1.00 92.62 92 LEU A N 1
ATOM 709 C CA . LEU A 1 92 ? 11.207 -1.581 3.096 1.00 92.62 92 LEU A CA 1
ATOM 710 C C . LEU A 1 92 ? 11.313 -1.814 4.614 1.00 92.62 92 LEU A C 1
ATOM 712 O O . LEU A 1 92 ? 10.506 -2.547 5.171 1.00 92.62 92 LEU A O 1
ATOM 716 N N . ARG A 1 93 ? 12.296 -1.192 5.280 1.00 94.06 93 ARG A N 1
ATOM 717 C CA . ARG A 1 93 ? 12.456 -1.305 6.739 1.00 94.06 93 ARG A CA 1
ATOM 718 C C . ARG A 1 93 ? 11.338 -0.592 7.485 1.00 94.06 93 ARG A C 1
ATOM 720 O O . ARG A 1 93 ? 10.775 -1.175 8.394 1.00 94.06 93 ARG A O 1
ATOM 727 N N . GLN A 1 94 ? 10.985 0.610 7.036 1.00 95.06 94 GLN A N 1
ATOM 728 C CA . GLN A 1 94 ? 9.850 1.370 7.556 1.00 95.06 94 GLN A CA 1
ATOM 729 C C . GLN A 1 94 ? 8.531 0.617 7.363 1.00 95.06 94 GLN A C 1
ATOM 731 O O . GLN A 1 94 ? 7.771 0.479 8.307 1.00 95.06 94 GLN A O 1
ATOM 736 N N . LEU A 1 95 ? 8.281 0.052 6.179 1.00 93.88 95 LEU A N 1
ATOM 737 C CA . LEU A 1 95 ? 7.074 -0.746 5.935 1.00 93.88 95 LEU A CA 1
ATOM 738 C C . LEU A 1 95 ? 6.987 -1.996 6.832 1.00 93.88 95 LEU A C 1
ATOM 740 O O . LEU A 1 95 ? 5.892 -2.465 7.117 1.00 93.88 95 LEU A O 1
ATOM 744 N N . ALA A 1 96 ? 8.129 -2.555 7.239 1.00 92.06 96 ALA A N 1
ATOM 745 C CA . ALA A 1 96 ? 8.199 -3.726 8.108 1.00 92.06 96 ALA A CA 1
ATOM 746 C C . ALA A 1 96 ? 8.204 -3.393 9.612 1.00 92.06 96 ALA A C 1
ATOM 748 O O . ALA A 1 96 ? 8.228 -4.335 10.406 1.00 92.06 96 ALA A O 1
ATOM 749 N N . ALA A 1 97 ? 8.254 -2.104 9.972 1.00 89.88 97 ALA A N 1
ATOM 750 C CA . ALA A 1 97 ? 8.304 -1.619 11.346 1.00 89.88 97 ALA A CA 1
ATOM 751 C C . ALA A 1 97 ? 6.920 -1.623 11.993 1.00 89.88 97 ALA A C 1
ATOM 753 O O . ALA A 1 97 ? 6.793 -2.220 13.090 1.00 89.88 97 ALA A O 1
#

Foldseek 3Di:
DDQPVVLQVVLVVVCVVQVNDDDAEEDEQDDPPRVPGDDLLVLLVVQQVCVVVVHQYEYEYALDPVSVVSVVSSCVSHDVDRYHYCYNVHDPSSVVD

Sequence (97 aa):
MSYDPQDWQTCEQRLQKQGVAGSYIVVQPTSRWFFKCWSEEKMAATLTALQADGHQLVITSGPDAREQAMVERILALCPPQGVISLAGQLTLRQLAA

Radius of gyration: 13.38 Å; chains: 1; bounding box: 34×25×30 Å